Protein AF-A0A929MPI9-F1 (afdb_monomer_lite)

pLDDT: mean 93.16, std 6.83, range [64.31, 98.5]

Radius of gyration: 13.62 Å; chains: 1; bounding box: 31×28×35 Å

Foldseek 3Di:
DVVLVVVLCCCCPVLVVAQEEEEAKEFQPDPVVVVVVSQVVVVVVVHHYEYEFDPDPRIQHPVNVV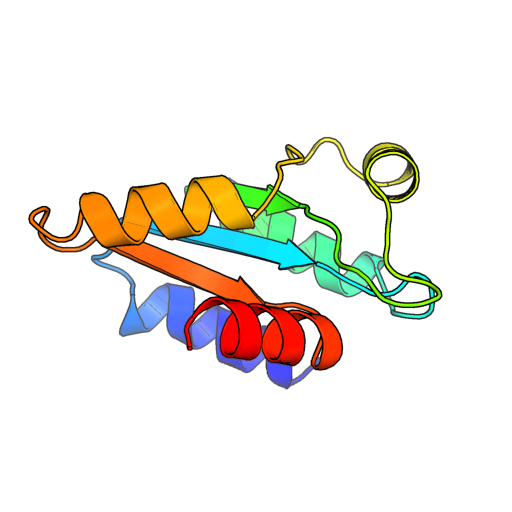VPDPRHYDYVLVVVVVCVVPVVDPGYDYHYDYDPVSVVVVVVSVD

Organism: Abiotrophia defectiva (NCBI:txid46125)

InterPro domains:
  IPR036615 Mur ligase, C-terminal domain superfamily [G3DSA:3.90.190.20] (1-111)
  IPR036615 Mur ligase, C-terminal domain superfamily [SSF53244] (2-110)

Sequence (111 aa):
SQGLQALDNFLTHDLADYQVTVIFAGLKRKDQASHLTYLHKWAEEGMAVYLSTFDYPGAMTQVDWQAQTALPFLDWQPKLTDYQAGQQEAKKALILTGSLYFISQVKEFLK

Secondary structure (DSSP, 8-state):
-HHHHHHHHIIIIITTTSEEEEEEE-BTTS-HHHHHHHHHHHHHTT-EEEE---SSTTBPPHHHHHTT----B--HHHHHHHHHHTTTSTTEEEEEEE-HHHHHHHHHHT-

Structure (mmCIF, N/CA/C/O backbone):
data_AF-A0A929MPI9-F1
#
_entry.id   AF-A0A929MPI9-F1
#
loop_
_atom_site.group_PDB
_atom_site.id
_atom_site.type_symbol
_atom_site.label_atom_id
_atom_site.label_alt_id
_atom_site.label_comp_id
_atom_site.label_asym_id
_atom_site.label_entity_id
_atom_site.label_seq_id
_atom_site.pdbx_PDB_ins_code
_atom_site.Cartn_x
_atom_site.Cartn_y
_atom_site.Cartn_z
_atom_site.occupancy
_atom_site.B_iso_or_equiv
_atom_site.auth_seq_id
_atom_site.auth_comp_id
_atom_site.auth_asym_id
_atom_site.auth_atom_id
_atom_site.pdbx_PDB_model_num
ATOM 1 N N . SER A 1 1 ? -0.754 12.678 -8.788 1.00 69.12 1 SER A N 1
ATOM 2 C CA . SER A 1 1 ? -1.990 12.320 -9.527 1.00 69.12 1 SER A CA 1
ATOM 3 C C . SER A 1 1 ? -3.207 12.634 -8.655 1.00 69.12 1 SER A C 1
ATOM 5 O O . SER A 1 1 ? -3.068 12.592 -7.438 1.00 69.12 1 SER A O 1
ATOM 7 N N . GLN A 1 2 ? -4.386 12.929 -9.226 1.00 80.31 2 GLN A N 1
ATOM 8 C CA . GLN A 1 2 ? -5.598 13.234 -8.434 1.00 80.31 2 GLN A CA 1
ATOM 9 C C . GLN A 1 2 ? -6.002 12.088 -7.484 1.00 80.31 2 GLN A C 1
ATOM 11 O O . GLN A 1 2 ? -6.445 12.340 -6.371 1.00 80.31 2 GLN A O 1
ATOM 16 N N . GLY A 1 3 ? -5.782 10.826 -7.881 1.00 85.25 3 GLY A N 1
ATOM 17 C CA . GLY A 1 3 ? -6.087 9.666 -7.035 1.00 85.25 3 GLY A CA 1
ATOM 18 C C . GLY A 1 3 ? -5.219 9.563 -5.774 1.00 85.25 3 GLY A C 1
ATOM 19 O O . GLY A 1 3 ? -5.737 9.239 -4.712 1.00 85.25 3 GLY A O 1
ATOM 20 N N . LEU A 1 4 ? -3.920 9.878 -5.865 1.00 86.12 4 LEU A N 1
ATOM 21 C CA . LEU A 1 4 ? -3.039 9.888 -4.688 1.00 86.12 4 LEU A CA 1
ATOM 22 C C . LEU A 1 4 ? -3.356 11.050 -3.748 1.00 86.12 4 LEU A C 1
ATOM 24 O O . LEU A 1 4 ? -3.302 10.864 -2.543 1.00 86.12 4 LEU A O 1
ATOM 28 N N . GLN A 1 5 ? -3.739 12.211 -4.285 1.00 89.69 5 GLN A N 1
ATOM 29 C CA . GLN A 1 5 ? -4.183 13.353 -3.476 1.00 89.69 5 GLN A CA 1
ATOM 30 C C . GLN A 1 5 ? -5.476 13.044 -2.714 1.00 89.69 5 GLN A C 1
ATOM 32 O O . GLN A 1 5 ? -5.588 13.364 -1.538 1.00 89.69 5 GLN A O 1
ATOM 37 N N . ALA A 1 6 ? -6.443 12.395 -3.366 1.00 91.94 6 ALA A N 1
ATOM 38 C CA . ALA A 1 6 ? -7.672 11.978 -2.700 1.00 91.94 6 ALA A CA 1
ATOM 39 C C . ALA A 1 6 ? -7.396 10.954 -1.587 1.00 91.94 6 ALA A C 1
ATOM 41 O O . ALA A 1 6 ? -7.962 11.067 -0.502 1.00 91.94 6 ALA A O 1
ATOM 42 N N . LEU A 1 7 ? -6.504 9.988 -1.838 1.00 93.62 7 LEU A N 1
ATOM 43 C CA . LEU A 1 7 ? -6.102 9.018 -0.822 1.00 93.62 7 LEU A CA 1
ATOM 44 C C . LEU A 1 7 ? -5.370 9.693 0.343 1.00 93.62 7 LEU A C 1
ATOM 46 O O . LEU A 1 7 ? -5.698 9.430 1.488 1.00 93.62 7 LEU A O 1
ATOM 50 N N . ASP A 1 8 ? -4.432 10.591 0.058 1.00 94.88 8 ASP A N 1
ATOM 51 C CA . ASP A 1 8 ? -3.705 11.365 1.066 1.00 94.88 8 ASP A CA 1
ATOM 52 C C . ASP A 1 8 ? -4.653 12.132 1.999 1.00 94.88 8 ASP A C 1
ATOM 54 O O . ASP A 1 8 ? -4.533 12.035 3.219 1.00 94.88 8 ASP A O 1
ATOM 58 N N . ASN A 1 9 ? -5.654 12.816 1.437 1.00 94.31 9 ASN A N 1
ATOM 59 C CA . ASN A 1 9 ? -6.676 13.502 2.228 1.00 94.31 9 ASN A CA 1
ATOM 60 C C . ASN A 1 9 ? -7.456 12.526 3.119 1.00 94.31 9 ASN A C 1
ATOM 62 O O . ASN A 1 9 ? -7.619 12.797 4.304 1.00 94.31 9 ASN A O 1
ATOM 66 N N . PHE A 1 10 ? -7.879 11.382 2.577 1.00 95.25 10 PHE A N 1
ATOM 67 C CA . PHE A 1 10 ? -8.610 10.369 3.338 1.00 95.25 10 PHE A CA 1
ATOM 68 C C . PHE A 1 10 ? -7.783 9.799 4.502 1.00 95.25 10 PHE A C 1
ATOM 70 O O . PHE A 1 10 ? -8.274 9.689 5.623 1.00 95.25 10 PHE A O 1
ATOM 77 N N . LEU A 1 11 ? -6.506 9.476 4.265 1.00 95.06 11 LEU A N 1
ATOM 78 C CA . LEU A 1 11 ? -5.623 8.944 5.308 1.00 95.06 11 LEU A CA 1
ATOM 79 C C . LEU A 1 11 ? -5.363 9.968 6.421 1.00 95.06 11 LEU A C 1
ATOM 81 O O . LEU A 1 11 ? -5.336 9.603 7.591 1.00 95.06 11 LEU A O 1
ATOM 85 N N . THR A 1 12 ? -5.179 11.238 6.059 1.00 92.19 12 THR A N 1
ATOM 86 C CA . THR A 1 12 ? -4.774 12.298 7.000 1.00 92.19 12 THR A CA 1
ATOM 87 C C . THR A 1 12 ? -5.938 12.978 7.718 1.00 92.19 12 THR A C 1
ATOM 89 O O . THR A 1 12 ? -5.718 13.577 8.766 1.00 92.19 12 THR A O 1
ATOM 92 N N . HIS A 1 13 ? -7.161 12.897 7.184 1.00 92.56 13 HIS A N 1
ATOM 93 C CA . HIS A 1 13 ? -8.344 13.525 7.778 1.00 92.56 13 HIS A CA 1
ATOM 94 C C . HIS A 1 13 ? -9.333 12.483 8.300 1.00 92.56 13 HIS A C 1
ATOM 96 O O . HIS A 1 13 ? -9.607 12.450 9.497 1.00 92.56 13 HIS A O 1
ATOM 102 N N . ASP A 1 14 ? -9.851 11.616 7.428 1.00 93.44 14 ASP A N 1
ATOM 103 C CA . ASP A 1 14 ? -10.904 10.658 7.790 1.00 93.44 14 ASP A CA 1
ATOM 104 C C . ASP A 1 14 ? -10.391 9.513 8.675 1.00 93.44 14 ASP A C 1
ATOM 106 O O . ASP A 1 14 ? -11.155 8.949 9.458 1.00 93.44 14 ASP A O 1
ATOM 110 N N . LEU A 1 15 ? -9.101 9.176 8.569 1.00 93.19 15 LEU A N 1
ATOM 111 C CA . LEU A 1 15 ? -8.437 8.150 9.381 1.00 93.19 15 LEU A CA 1
ATOM 112 C C . LEU A 1 15 ? -7.425 8.723 10.384 1.00 93.19 15 LEU A C 1
ATOM 114 O O . LEU A 1 15 ? -6.586 7.983 10.897 1.00 93.19 15 LEU A O 1
ATOM 118 N N . ALA A 1 16 ? -7.509 10.019 10.698 1.00 90.38 16 ALA A N 1
ATOM 119 C CA . ALA A 1 16 ? -6.547 10.701 11.567 1.00 90.38 16 ALA A CA 1
ATOM 120 C C . ALA A 1 16 ? -6.428 10.083 12.975 1.00 90.38 16 ALA A C 1
ATOM 122 O O . ALA A 1 16 ? -5.381 10.183 13.611 1.00 90.38 16 ALA A O 1
ATOM 123 N N . ASP A 1 17 ? -7.492 9.448 13.477 1.00 92.06 17 ASP A N 1
ATOM 124 C CA . ASP A 1 17 ? -7.526 8.786 14.784 1.00 92.06 17 ASP A CA 1
ATOM 125 C C . ASP A 1 17 ? -7.324 7.260 14.719 1.00 92.06 17 ASP A C 1
ATOM 127 O O . ASP A 1 17 ? -7.493 6.577 15.735 1.00 92.06 17 ASP A O 1
ATOM 131 N N . TYR A 1 18 ? -6.949 6.723 13.552 1.00 94.25 18 TYR A N 1
ATOM 132 C CA . TYR A 1 18 ? -6.674 5.302 13.337 1.00 94.25 18 TYR A CA 1
ATOM 133 C C . TYR A 1 18 ? -5.173 5.009 13.317 1.00 94.25 18 TYR A C 1
ATOM 135 O O . TYR A 1 18 ? -4.360 5.774 12.804 1.00 94.25 18 TYR A O 1
ATOM 143 N N . GLN A 1 19 ? -4.801 3.815 13.778 1.00 93.62 19 GLN A N 1
ATOM 144 C CA . GLN A 1 19 ? -3.502 3.238 13.453 1.00 93.62 19 GLN A CA 1
ATOM 145 C C . GLN A 1 19 ? -3.544 2.701 12.017 1.00 93.62 19 GLN A C 1
ATOM 147 O O . GLN A 1 19 ? -4.085 1.621 11.755 1.00 93.62 19 GLN A O 1
ATOM 152 N N . VAL A 1 20 ? -2.981 3.468 11.085 1.00 96.19 20 VAL A N 1
ATOM 153 C CA . VAL A 1 20 ? -2.997 3.150 9.654 1.00 96.19 20 VAL A CA 1
ATOM 154 C C . VAL A 1 20 ? -1.788 2.297 9.262 1.00 96.19 20 VAL A C 1
ATOM 156 O O . VAL A 1 20 ? -0.634 2.637 9.529 1.00 96.19 20 VAL A O 1
ATOM 159 N N . THR A 1 21 ? -2.058 1.186 8.577 1.00 97.25 21 THR A N 1
ATOM 160 C CA . THR A 1 21 ? -1.067 0.409 7.822 1.00 97.25 21 THR A CA 1
ATOM 161 C C . THR A 1 21 ? -1.395 0.486 6.335 1.00 97.25 21 THR A C 1
ATOM 163 O O . THR A 1 21 ? -2.511 0.162 5.936 1.00 97.25 21 THR A O 1
ATOM 166 N N . VAL A 1 22 ? -0.427 0.868 5.505 1.00 98.12 22 VAL A N 1
ATOM 167 C CA . VAL A 1 22 ? -0.552 0.942 4.046 1.00 98.12 22 VAL A CA 1
ATOM 168 C C . VAL A 1 22 ? 0.282 -0.162 3.404 1.00 98.12 22 VAL A C 1
ATOM 170 O O . VAL A 1 22 ? 1.472 -0.287 3.680 1.00 98.12 22 VAL A O 1
ATOM 173 N N . ILE A 1 23 ? -0.326 -0.938 2.510 1.00 98.44 23 ILE A N 1
ATOM 174 C CA . ILE A 1 23 ? 0.3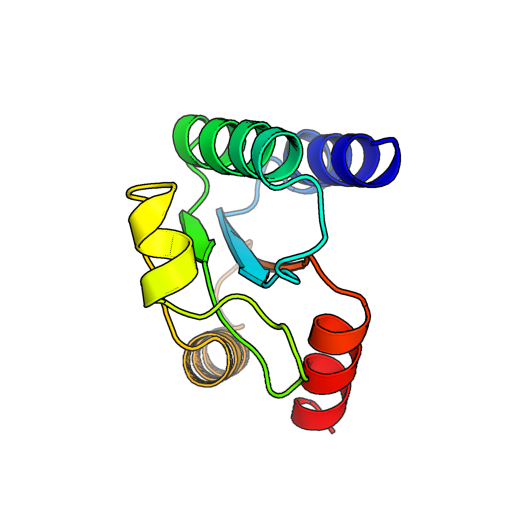53 -1.887 1.626 1.00 98.44 23 ILE A CA 1
ATOM 175 C C . ILE A 1 23 ? 0.183 -1.405 0.187 1.00 98.44 23 ILE A C 1
ATOM 177 O O . ILE A 1 23 ? -0.934 -1.323 -0.335 1.00 98.44 23 ILE A O 1
ATOM 181 N N . PHE A 1 24 ? 1.302 -1.110 -0.467 1.00 97.88 24 PHE A N 1
ATOM 182 C CA . PHE A 1 24 ? 1.340 -0.649 -1.847 1.00 97.88 24 PHE A CA 1
ATOM 183 C C . PHE A 1 24 ? 1.920 -1.718 -2.774 1.00 97.88 24 PHE A C 1
ATOM 185 O O . PHE A 1 24 ? 3.044 -2.180 -2.576 1.00 97.88 24 PHE A O 1
ATOM 192 N N . ALA A 1 25 ? 1.196 -2.053 -3.844 1.00 97.50 25 ALA A N 1
ATOM 193 C CA . ALA A 1 25 ? 1.729 -2.866 -4.934 1.00 97.50 25 ALA A CA 1
ATOM 194 C C . ALA A 1 25 ? 1.449 -2.216 -6.298 1.00 97.50 25 ALA A C 1
ATOM 196 O O . ALA A 1 25 ? 0.322 -1.831 -6.630 1.00 97.50 25 ALA A O 1
ATOM 197 N N . GLY A 1 26 ? 2.505 -2.075 -7.100 1.00 95.44 26 GLY A N 1
ATOM 198 C CA . GLY A 1 26 ? 2.516 -1.282 -8.330 1.00 95.44 26 GLY A CA 1
ATOM 199 C C . GLY A 1 26 ? 3.013 -2.057 -9.549 1.00 95.44 26 GLY A C 1
ATOM 200 O O . GLY A 1 26 ? 3.565 -3.146 -9.437 1.00 95.44 26 GLY A O 1
ATOM 201 N N . LEU A 1 27 ? 2.814 -1.480 -10.735 1.00 95.69 27 LEU A N 1
ATOM 202 C CA . LEU A 1 27 ? 3.335 -1.999 -12.007 1.00 95.69 27 LEU A CA 1
ATOM 203 C C . LEU A 1 27 ? 4.598 -1.236 -12.401 1.00 95.69 27 LEU A C 1
ATOM 205 O O . LEU A 1 27 ? 4.591 -0.013 -12.287 1.00 95.69 27 LEU A O 1
ATOM 209 N N . LYS A 1 28 ? 5.600 -1.905 -12.986 1.00 93.50 28 LYS A N 1
ATOM 210 C CA . LYS A 1 28 ? 6.885 -1.304 -13.410 1.00 93.50 28 LYS A CA 1
ATOM 211 C C . LYS A 1 28 ? 6.728 -0.064 -14.299 1.00 93.50 28 LYS A C 1
ATOM 213 O O . LYS A 1 28 ? 7.473 0.894 -14.160 1.00 93.50 28 LYS A O 1
ATOM 218 N N . ARG A 1 29 ? 5.726 -0.062 -15.187 1.00 86.19 29 ARG A N 1
ATOM 219 C CA . ARG A 1 29 ? 5.473 0.997 -16.189 1.00 86.19 29 ARG A CA 1
ATOM 220 C C . ARG A 1 29 ? 4.837 2.285 -15.638 1.00 86.19 29 ARG A C 1
ATOM 222 O O . ARG A 1 29 ? 4.535 3.179 -16.421 1.00 86.19 29 ARG A O 1
ATOM 229 N N . LYS A 1 30 ? 4.558 2.372 -14.334 1.00 80.12 30 LYS A N 1
ATOM 230 C CA . LYS A 1 30 ? 3.993 3.582 -13.717 1.00 80.12 30 LYS A CA 1
ATOM 231 C C . LYS A 1 30 ? 5.087 4.560 -13.276 1.00 80.12 30 LYS A C 1
ATOM 233 O O . LYS A 1 30 ? 6.230 4.167 -13.075 1.00 80.12 30 LYS A O 1
ATOM 238 N N . ASP A 1 31 ? 4.695 5.818 -13.076 1.00 83.19 31 ASP A N 1
ATOM 239 C CA . ASP A 1 31 ? 5.512 6.848 -12.427 1.00 83.19 31 ASP A CA 1
ATOM 240 C C . ASP A 1 31 ? 5.774 6.466 -10.960 1.00 83.19 31 ASP A C 1
ATOM 242 O O . ASP A 1 31 ? 4.967 6.753 -10.074 1.00 83.19 31 ASP A O 1
ATOM 246 N N . GLN A 1 32 ? 6.863 5.736 -10.707 1.00 86.12 32 GLN A N 1
ATOM 247 C CA . GLN A 1 32 ? 7.223 5.310 -9.352 1.00 86.12 32 GLN A CA 1
ATOM 248 C C . GLN A 1 32 ? 7.658 6.484 -8.486 1.00 86.12 32 GLN A C 1
ATOM 250 O O . GLN A 1 32 ? 7.362 6.479 -7.298 1.00 86.12 32 GLN A O 1
ATOM 255 N N . ALA A 1 33 ? 8.297 7.500 -9.072 1.00 85.62 33 ALA A N 1
ATOM 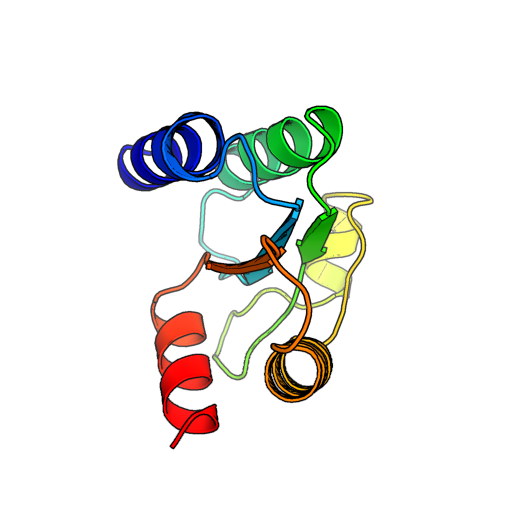256 C CA . ALA A 1 33 ? 8.792 8.650 -8.329 1.00 85.62 33 ALA A CA 1
ATOM 257 C C . ALA A 1 33 ? 7.643 9.364 -7.608 1.00 85.62 33 ALA A C 1
ATOM 259 O O . ALA A 1 33 ? 7.715 9.562 -6.396 1.00 85.62 33 ALA A O 1
ATOM 260 N N . SER A 1 34 ? 6.535 9.639 -8.311 1.00 87.38 34 SER A N 1
ATOM 261 C CA . SER A 1 34 ? 5.361 10.244 -7.675 1.00 87.38 34 SER A CA 1
ATOM 262 C C . SER A 1 34 ? 4.748 9.348 -6.593 1.00 87.38 34 SER A C 1
ATOM 264 O O . SER A 1 34 ? 4.314 9.880 -5.574 1.00 87.38 34 SER A O 1
ATOM 266 N N . HIS A 1 35 ? 4.693 8.023 -6.776 1.00 91.75 35 HIS A N 1
ATOM 267 C CA . HIS A 1 35 ? 4.175 7.120 -5.738 1.00 91.75 35 HIS A CA 1
ATOM 268 C C . HIS A 1 35 ? 5.076 7.111 -4.500 1.00 91.75 35 HIS A C 1
ATOM 270 O O . HIS A 1 35 ? 4.577 7.234 -3.385 1.00 91.75 35 HIS A O 1
ATOM 276 N N . LEU A 1 36 ? 6.392 7.012 -4.695 1.00 94.38 36 LEU A N 1
ATOM 277 C CA . LEU A 1 36 ? 7.370 6.975 -3.613 1.00 94.38 36 LEU A CA 1
ATOM 278 C C . LEU A 1 36 ? 7.348 8.259 -2.785 1.00 94.38 36 LEU A C 1
ATOM 280 O O . LEU A 1 36 ? 7.426 8.165 -1.566 1.00 94.38 36 LEU A O 1
ATOM 284 N N . THR A 1 37 ? 7.148 9.433 -3.396 1.00 94.94 37 THR A N 1
ATOM 285 C CA . THR A 1 37 ? 6.969 10.686 -2.643 1.00 94.94 37 THR A CA 1
ATOM 286 C C . THR A 1 37 ? 5.844 10.579 -1.609 1.00 94.94 37 THR A C 1
ATOM 288 O O . THR A 1 37 ? 6.050 10.937 -0.454 1.00 94.94 37 THR A O 1
ATOM 291 N N . TYR A 1 38 ? 4.676 10.047 -1.986 1.00 95.25 38 TYR A N 1
ATOM 292 C CA . TYR A 1 38 ? 3.561 9.871 -1.047 1.00 95.25 38 TYR A CA 1
ATOM 293 C C . TYR A 1 38 ? 3.830 8.774 -0.016 1.00 95.25 38 TYR A C 1
ATOM 295 O O . TYR A 1 38 ? 3.547 8.961 1.160 1.00 95.25 38 TYR A O 1
ATOM 303 N N . LEU A 1 39 ? 4.403 7.644 -0.434 1.00 96.56 39 LEU A N 1
ATOM 304 C CA . LEU A 1 39 ? 4.699 6.536 0.476 1.00 96.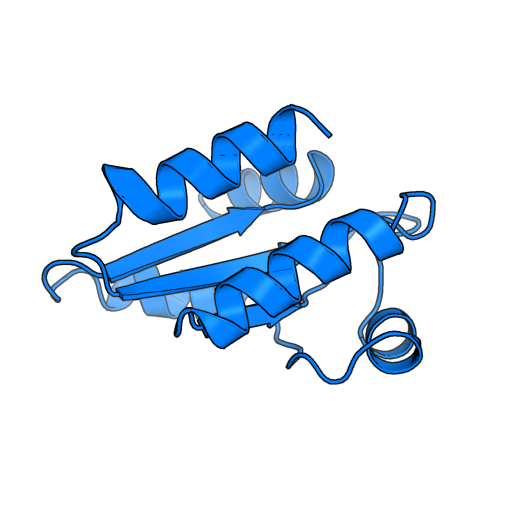56 39 LEU A CA 1
ATOM 305 C C . LEU A 1 39 ? 5.711 6.939 1.557 1.00 96.56 39 LEU A C 1
ATOM 307 O O . LEU A 1 39 ? 5.538 6.575 2.718 1.00 96.56 39 LEU A O 1
ATOM 311 N N . HIS A 1 40 ? 6.732 7.716 1.191 1.00 97.56 40 HIS A N 1
ATOM 312 C CA . HIS A 1 40 ? 7.687 8.273 2.146 1.00 97.56 40 HIS A CA 1
ATOM 313 C C . HIS A 1 40 ? 7.038 9.305 3.063 1.00 97.56 40 HIS A C 1
ATOM 315 O O . HIS A 1 40 ? 7.205 9.195 4.273 1.00 97.56 40 HIS A O 1
ATOM 321 N N . LYS A 1 41 ? 6.229 10.220 2.515 1.00 96.50 41 LYS A N 1
ATOM 322 C CA . LYS A 1 41 ? 5.449 11.175 3.313 1.00 96.50 41 LYS A CA 1
ATOM 323 C C . LYS A 1 41 ? 4.618 10.459 4.387 1.00 96.50 41 LYS A C 1
ATOM 325 O O . LYS A 1 41 ? 4.721 10.789 5.560 1.00 96.50 41 LYS A O 1
ATOM 330 N N . TRP A 1 42 ? 3.835 9.447 4.013 1.00 96.69 42 TRP A N 1
ATOM 331 C CA . TRP A 1 42 ? 2.993 8.712 4.965 1.00 96.69 42 TRP A CA 1
ATOM 332 C C . TRP A 1 42 ? 3.809 7.968 6.026 1.00 96.69 42 TRP A C 1
ATOM 334 O O . TRP A 1 42 ? 3.398 7.899 7.183 1.00 96.69 42 TRP A O 1
ATOM 344 N N . ALA A 1 43 ? 4.977 7.435 5.657 1.00 97.25 43 ALA A N 1
ATOM 345 C CA . ALA A 1 43 ? 5.886 6.812 6.615 1.00 97.25 43 ALA A CA 1
ATOM 346 C C . ALA A 1 43 ? 6.458 7.836 7.615 1.00 97.25 43 ALA A C 1
ATOM 348 O O . ALA A 1 43 ? 6.526 7.553 8.810 1.00 97.25 43 ALA A O 1
ATOM 349 N N . GLU A 1 44 ? 6.830 9.031 7.149 1.00 96.75 44 GLU A N 1
ATOM 350 C CA . GLU A 1 44 ? 7.298 10.145 7.989 1.00 96.75 44 GLU A CA 1
ATOM 351 C C . GLU A 1 44 ? 6.196 10.675 8.922 1.00 96.75 44 GLU A C 1
ATOM 353 O O . GLU A 1 44 ? 6.478 11.068 10.053 1.00 96.75 44 GLU A O 1
ATOM 358 N N . GLU A 1 45 ? 4.936 10.612 8.490 1.00 95.00 45 GLU A N 1
ATOM 359 C CA . GLU A 1 45 ? 3.747 10.940 9.290 1.00 95.00 45 GLU A CA 1
ATOM 360 C C . GLU A 1 45 ? 3.367 9.839 10.303 1.00 95.00 45 GLU A C 1
ATOM 362 O O . GLU A 1 45 ? 2.383 9.970 11.030 1.00 95.00 45 GLU A O 1
ATOM 367 N N . GLY A 1 46 ? 4.155 8.762 10.395 1.00 94.62 46 GLY A N 1
ATOM 368 C CA . GLY A 1 46 ? 4.010 7.713 11.407 1.00 94.62 46 GLY A CA 1
ATOM 369 C C . GLY A 1 46 ? 3.128 6.531 10.995 1.00 94.62 46 GLY A C 1
ATOM 370 O O . GLY A 1 46 ? 2.869 5.651 11.820 1.00 94.62 46 GLY A O 1
ATOM 371 N N . MET A 1 47 ? 2.681 6.468 9.737 1.00 97.00 47 MET A N 1
ATOM 372 C CA . MET A 1 47 ? 1.947 5.312 9.216 1.00 97.00 47 MET A CA 1
ATOM 373 C C . MET A 1 47 ? 2.904 4.145 8.945 1.00 97.00 47 MET A C 1
ATOM 375 O O . MET A 1 47 ? 4.039 4.326 8.502 1.00 97.00 47 MET A O 1
ATOM 379 N N . ALA A 1 48 ? 2.438 2.912 9.144 1.00 97.56 48 ALA A N 1
ATOM 380 C CA . ALA A 1 48 ? 3.218 1.737 8.762 1.00 97.56 48 ALA A CA 1
ATOM 381 C C . ALA A 1 48 ? 3.068 1.492 7.253 1.00 97.56 48 ALA A C 1
ATOM 383 O O . ALA A 1 48 ? 2.017 1.035 6.807 1.00 97.56 48 ALA A O 1
ATOM 384 N N . VAL A 1 49 ? 4.096 1.798 6.460 1.00 98.38 49 VAL A N 1
ATOM 385 C CA . VAL A 1 49 ? 4.048 1.695 4.992 1.00 98.38 49 VAL A CA 1
ATOM 386 C C . VAL A 1 49 ? 4.898 0.531 4.504 1.00 98.38 49 VAL A C 1
ATOM 388 O O . VAL A 1 49 ? 6.089 0.458 4.798 1.00 98.38 49 VAL A O 1
ATOM 391 N N . TYR A 1 50 ? 4.289 -0.349 3.714 1.00 98.50 50 TYR A N 1
ATOM 392 C CA . TYR A 1 50 ? 4.933 -1.521 3.141 1.00 98.50 50 TYR A CA 1
ATOM 393 C C . TYR A 1 50 ? 4.739 -1.600 1.631 1.00 98.50 50 TYR A C 1
ATOM 395 O O . TYR A 1 50 ? 3.684 -1.263 1.089 1.00 98.50 50 TYR A O 1
ATOM 403 N N . LEU A 1 51 ? 5.757 -2.118 0.959 1.00 98.44 51 LEU A N 1
ATOM 404 C CA . LEU A 1 51 ? 5.713 -2.502 -0.442 1.00 98.44 51 LEU A CA 1
ATOM 405 C C . LEU A 1 51 ? 5.359 -3.982 -0.563 1.00 98.44 51 LEU A C 1
ATOM 407 O O . LEU A 1 51 ? 5.688 -4.792 0.303 1.00 98.44 51 LEU A O 1
ATOM 411 N N . SER A 1 52 ? 4.703 -4.338 -1.660 1.00 98.44 52 SER A N 1
ATOM 412 C CA . SER A 1 52 ? 4.372 -5.723 -1.967 1.00 98.44 52 SER A CA 1
ATOM 413 C C . SER A 1 52 ? 4.373 -5.984 -3.474 1.00 98.44 52 SER A C 1
ATOM 415 O O . SER A 1 52 ? 4.665 -5.103 -4.295 1.00 98.44 52 SER A O 1
ATOM 417 N N . THR A 1 53 ? 4.062 -7.225 -3.833 1.00 98.06 53 THR A N 1
ATOM 418 C CA . THR A 1 53 ? 3.907 -7.702 -5.205 1.00 98.06 53 THR A CA 1
ATOM 419 C C . THR A 1 53 ? 2.580 -8.443 -5.369 1.00 98.06 53 THR A C 1
ATOM 421 O O . THR A 1 53 ? 1.854 -8.667 -4.403 1.00 98.06 53 THR A O 1
ATOM 424 N N . PHE A 1 54 ? 2.230 -8.777 -6.605 1.00 97.56 54 PHE A N 1
ATOM 425 C CA . PHE A 1 54 ? 0.984 -9.459 -6.944 1.00 97.56 54 PHE A CA 1
ATOM 426 C C . PHE A 1 54 ? 1.147 -10.244 -8.246 1.00 97.56 54 PHE A C 1
ATOM 428 O O . PHE A 1 54 ? 2.069 -9.978 -9.024 1.00 97.56 54 PHE A O 1
ATOM 435 N N . ASP A 1 55 ? 0.257 -11.208 -8.483 1.00 95.75 55 ASP A N 1
ATOM 436 C CA . ASP A 1 55 ? 0.360 -12.102 -9.643 1.00 95.75 55 ASP A CA 1
ATOM 437 C C . ASP A 1 55 ? -0.176 -11.424 -10.910 1.00 95.75 55 ASP A C 1
ATOM 439 O O . ASP A 1 55 ? -1.349 -11.530 -11.270 1.00 95.75 55 ASP A O 1
ATOM 443 N N . TYR A 1 56 ? 0.683 -10.631 -11.550 1.00 96.44 56 TYR A N 1
ATOM 444 C CA . TYR A 1 56 ? 0.369 -9.983 -12.816 1.00 96.44 56 TYR A CA 1
ATOM 445 C C . TYR A 1 56 ? 1.635 -9.646 -13.619 1.00 96.44 56 TYR A C 1
ATOM 447 O O . TYR A 1 56 ? 2.602 -9.114 -13.058 1.00 96.44 56 TYR A O 1
ATOM 455 N N . PRO A 1 57 ? 1.635 -9.840 -14.953 1.00 95.19 57 PRO A N 1
ATOM 456 C CA . PRO A 1 57 ? 2.764 -9.477 -15.803 1.00 95.19 57 PRO A CA 1
ATOM 457 C C . PRO A 1 57 ? 3.184 -8.006 -15.669 1.00 95.19 57 PRO A C 1
ATOM 459 O O . PRO A 1 57 ? 2.458 -7.072 -16.020 1.00 95.19 57 PRO A O 1
ATOM 462 N N . GLY A 1 58 ? 4.413 -7.795 -15.198 1.00 94.56 58 GLY A N 1
ATOM 463 C CA . GLY A 1 58 ? 4.972 -6.460 -14.991 1.00 94.56 58 GLY A CA 1
ATOM 464 C C . GLY A 1 58 ? 4.596 -5.812 -13.656 1.00 94.56 58 GLY A C 1
ATOM 465 O O . GLY A 1 58 ? 4.780 -4.599 -13.520 1.00 94.56 58 GLY A O 1
ATOM 466 N N . ALA A 1 59 ? 4.097 -6.580 -12.684 1.00 97.38 59 ALA A N 1
ATOM 467 C CA . ALA A 1 59 ? 4.121 -6.186 -11.279 1.00 97.38 59 ALA A CA 1
ATOM 468 C C . ALA A 1 59 ? 5.564 -5.920 -10.814 1.00 97.38 59 ALA A C 1
ATOM 470 O O . ALA A 1 59 ? 6.524 -6.524 -11.301 1.00 97.38 59 ALA A O 1
ATOM 471 N N . MET A 1 60 ? 5.713 -4.968 -9.899 1.00 97.62 60 MET A N 1
ATOM 472 C CA . MET A 1 60 ? 6.971 -4.707 -9.209 1.00 97.62 60 MET A CA 1
ATOM 473 C C . MET A 1 60 ? 7.280 -5.871 -8.266 1.00 97.62 60 MET A C 1
ATOM 475 O O . MET A 1 60 ? 6.438 -6.248 -7.450 1.00 97.62 60 MET A O 1
ATOM 479 N N . THR A 1 61 ? 8.473 -6.444 -8.381 1.00 97.62 61 THR A N 1
ATOM 480 C CA . THR A 1 61 ? 8.989 -7.450 -7.444 1.00 97.62 61 THR A CA 1
ATOM 481 C C . THR A 1 61 ? 9.694 -6.778 -6.267 1.00 97.62 61 THR A C 1
ATOM 483 O O . THR A 1 61 ? 9.972 -5.578 -6.301 1.00 97.62 61 THR A O 1
ATOM 486 N N . GLN A 1 62 ? 10.048 -7.554 -5.242 1.00 97.62 62 GLN A N 1
ATOM 487 C CA . GLN A 1 62 ? 10.880 -7.064 -4.142 1.00 97.62 62 GLN A CA 1
ATOM 488 C C . GLN A 1 62 ? 12.194 -6.443 -4.637 1.00 97.62 62 GLN A C 1
ATOM 490 O O . GLN A 1 62 ? 12.560 -5.359 -4.195 1.00 97.62 62 GLN A O 1
ATOM 495 N N . VAL A 1 63 ? 12.869 -7.091 -5.591 1.00 97.19 63 VAL A N 1
ATOM 496 C CA . VAL A 1 63 ? 14.137 -6.599 -6.151 1.00 97.19 63 VAL A CA 1
ATOM 497 C C . VAL A 1 63 ? 13.936 -5.271 -6.885 1.00 97.19 63 VAL A C 1
ATOM 499 O O . VAL A 1 63 ? 14.734 -4.351 -6.719 1.00 97.19 63 VAL A O 1
ATOM 502 N N . ASP A 1 64 ? 12.848 -5.135 -7.651 1.00 96.75 64 ASP A N 1
ATOM 503 C CA . ASP A 1 64 ? 12.544 -3.881 -8.354 1.00 96.75 64 ASP A CA 1
ATOM 504 C C . ASP A 1 64 ? 12.281 -2.722 -7.376 1.00 96.75 64 ASP A C 1
ATOM 506 O O . ASP A 1 64 ? 12.644 -1.578 -7.657 1.00 96.75 64 ASP A O 1
ATOM 510 N N . TRP A 1 65 ? 11.639 -3.010 -6.238 1.00 96.62 65 TRP A N 1
ATOM 511 C CA . TRP A 1 65 ? 11.375 -2.033 -5.183 1.00 96.62 65 TRP A CA 1
ATOM 512 C C . TRP A 1 65 ? 12.638 -1.624 -4.431 1.00 96.62 65 TRP A C 1
ATOM 514 O O . TRP A 1 65 ? 12.892 -0.433 -4.260 1.00 96.62 65 TRP A O 1
ATOM 524 N N . GLN A 1 66 ? 13.452 -2.601 -4.033 1.00 96.38 66 GLN A N 1
ATOM 525 C CA . GLN A 1 66 ? 14.706 -2.374 -3.309 1.00 96.38 66 GLN A CA 1
ATOM 526 C C . GLN A 1 66 ? 15.717 -1.562 -4.126 1.00 96.38 66 GLN A C 1
ATOM 528 O O . GLN A 1 66 ? 16.528 -0.839 -3.557 1.00 96.38 66 GLN A O 1
ATOM 533 N N . ALA A 1 67 ? 15.643 -1.626 -5.458 1.00 96.25 67 ALA A N 1
ATOM 534 C CA . ALA A 1 67 ? 16.446 -0.781 -6.336 1.00 96.25 67 ALA A CA 1
ATOM 535 C C . ALA A 1 67 ? 16.066 0.715 -6.280 1.00 96.25 67 ALA A C 1
ATOM 537 O O . ALA A 1 67 ? 16.812 1.545 -6.794 1.00 96.25 67 ALA A O 1
ATOM 538 N N . GLN A 1 68 ? 14.913 1.071 -5.700 1.00 94.88 68 GLN A N 1
ATOM 539 C CA . GLN A 1 68 ? 14.371 2.436 -5.711 1.00 94.88 68 GLN A CA 1
ATOM 540 C C . GLN A 1 68 ? 14.163 3.035 -4.318 1.00 94.88 68 GLN A C 1
ATOM 542 O O . GLN A 1 68 ? 14.131 4.256 -4.186 1.00 94.88 68 GLN A O 1
ATOM 547 N N . THR A 1 69 ? 13.989 2.214 -3.281 1.00 96.50 69 THR A N 1
ATOM 548 C CA . THR A 1 69 ? 13.693 2.695 -1.928 1.00 96.50 69 THR A CA 1
ATOM 549 C C . THR A 1 69 ? 14.051 1.664 -0.858 1.00 96.50 69 THR A C 1
ATOM 551 O O . THR A 1 69 ? 14.124 0.465 -1.121 1.00 96.50 69 THR A O 1
ATOM 554 N N . ALA A 1 70 ? 14.242 2.145 0.370 1.00 96.81 70 ALA A N 1
ATOM 555 C CA . ALA A 1 70 ? 14.468 1.332 1.562 1.00 96.81 70 ALA A CA 1
ATOM 556 C C . ALA A 1 70 ? 13.174 0.996 2.331 1.00 96.81 70 ALA A C 1
ATOM 558 O O . ALA A 1 70 ? 13.247 0.409 3.411 1.00 96.81 70 ALA A O 1
ATOM 559 N N . LEU A 1 71 ? 11.995 1.377 1.815 1.00 97.88 71 LEU A N 1
ATOM 560 C CA . LEU A 1 71 ? 10.721 0.994 2.428 1.00 97.88 71 LEU A CA 1
ATOM 561 C C . LEU A 1 71 ? 10.611 -0.538 2.539 1.00 97.88 71 LEU A C 1
ATOM 563 O O . LEU A 1 71 ? 11.018 -1.258 1.620 1.00 97.88 71 LEU A O 1
ATOM 567 N N . PRO A 1 72 ? 10.065 -1.054 3.652 1.00 98.12 72 PRO A N 1
ATOM 568 C CA . PRO A 1 72 ? 10.016 -2.486 3.898 1.00 98.12 72 PRO A CA 1
ATOM 569 C C . PRO A 1 72 ? 9.101 -3.191 2.893 1.00 98.12 72 PRO A C 1
ATOM 571 O O . PRO A 1 72 ? 8.061 -2.667 2.496 1.00 98.12 72 PRO A O 1
ATOM 574 N N . PHE A 1 73 ? 9.475 -4.412 2.518 1.00 98.44 73 PHE A N 1
ATOM 575 C CA . PHE A 1 73 ? 8.692 -5.278 1.640 1.00 98.44 73 PHE A CA 1
ATOM 576 C C . PHE A 1 73 ? 8.078 -6.433 2.442 1.00 98.44 73 PHE A C 1
ATOM 578 O O . PHE A 1 73 ? 8.750 -6.992 3.310 1.00 98.44 73 PHE A O 1
ATOM 585 N N . LEU A 1 74 ? 6.831 -6.805 2.145 1.00 97.88 74 LEU A N 1
ATOM 586 C CA . LEU A 1 74 ? 6.178 -7.999 2.694 1.00 97.88 74 LEU A CA 1
ATOM 587 C C . LEU A 1 74 ? 5.197 -8.636 1.706 1.00 97.88 74 LEU A C 1
ATOM 589 O O . LEU A 1 74 ? 4.746 -8.004 0.746 1.00 97.88 74 LEU A O 1
ATOM 593 N N . ASP A 1 75 ? 4.811 -9.874 2.003 1.00 97.50 75 ASP A N 1
ATOM 594 C CA . ASP A 1 75 ? 3.678 -10.535 1.362 1.00 97.50 75 ASP A CA 1
ATOM 595 C C . ASP A 1 75 ? 2.368 -10.025 1.966 1.00 97.50 75 ASP A C 1
ATOM 597 O O . ASP A 1 75 ? 2.180 -10.012 3.186 1.00 97.50 75 ASP A O 1
ATOM 601 N N . TRP A 1 76 ? 1.444 -9.584 1.114 1.00 97.81 76 TRP A N 1
ATOM 602 C CA . TRP A 1 76 ? 0.212 -8.944 1.567 1.00 97.81 76 TRP A CA 1
ATOM 603 C C . TRP A 1 76 ? -0.824 -9.940 2.105 1.00 97.81 76 TRP A C 1
ATOM 605 O O . TRP A 1 76 ? -1.595 -9.568 2.989 1.00 97.81 76 TRP A O 1
ATOM 615 N N . GLN A 1 77 ? -0.850 -11.191 1.619 1.00 97.25 77 GLN A N 1
ATOM 616 C CA . GLN A 1 77 ? -1.856 -12.184 2.026 1.00 97.25 77 GLN A CA 1
ATOM 617 C C . GLN A 1 77 ? -1.771 -12.534 3.521 1.00 97.25 77 GLN A C 1
A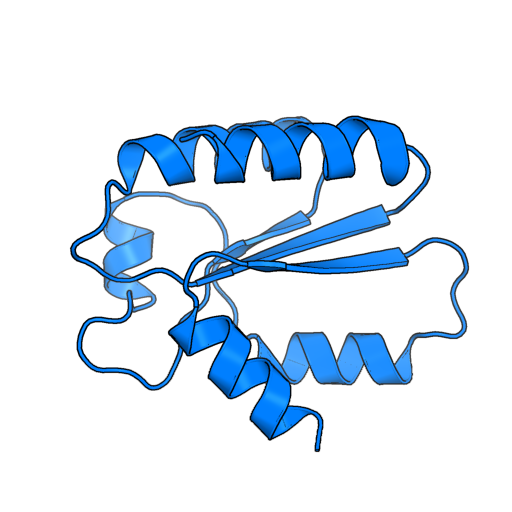TOM 619 O O . GLN A 1 77 ? -2.808 -12.469 4.191 1.00 97.25 77 GLN A O 1
ATOM 624 N N . PRO A 1 78 ? -0.583 -12.846 4.088 1.00 96.19 78 PRO A N 1
ATOM 625 C CA . PRO A 1 78 ? -0.463 -13.084 5.526 1.00 96.19 78 PRO A CA 1
ATOM 626 C C . PRO A 1 78 ? -0.897 -11.865 6.341 1.00 96.19 78 PRO A C 1
ATOM 628 O O . PRO A 1 78 ? -1.705 -11.990 7.254 1.00 96.19 78 PRO A O 1
ATOM 631 N N . LYS A 1 79 ? -0.463 -10.660 5.946 1.00 95.12 79 LYS A N 1
ATOM 632 C CA . LYS A 1 79 ? -0.808 -9.420 6.655 1.00 95.12 79 LYS A CA 1
ATOM 633 C C . LYS A 1 79 ? -2.313 -9.131 6.651 1.00 95.12 79 LYS A C 1
ATOM 635 O O . LYS A 1 79 ? -2.842 -8.639 7.647 1.00 95.12 79 LYS A O 1
ATOM 640 N N . LEU A 1 80 ? -2.998 -9.433 5.547 1.00 95.44 80 LEU A N 1
ATOM 641 C CA . LEU A 1 80 ? -4.452 -9.319 5.441 1.00 95.44 80 LEU A CA 1
ATOM 642 C C . LEU A 1 80 ? -5.165 -10.349 6.325 1.00 95.44 80 LEU A C 1
ATOM 644 O O . LEU A 1 80 ? -6.104 -9.991 7.032 1.00 95.44 80 LEU A O 1
ATOM 648 N N . THR A 1 81 ? -4.685 -11.593 6.332 1.00 94.75 81 THR A N 1
ATOM 649 C CA . THR A 1 81 ? -5.224 -12.670 7.180 1.00 94.75 81 THR A CA 1
ATOM 650 C C . THR A 1 81 ? -5.102 -12.312 8.663 1.00 94.75 81 THR A C 1
ATOM 652 O O . THR A 1 81 ? -6.082 -12.390 9.404 1.00 94.75 81 THR A O 1
ATOM 655 N N . ASP A 1 82 ? -3.930 -11.827 9.081 1.00 92.75 82 ASP A N 1
ATOM 656 C CA . ASP A 1 82 ? -3.674 -11.376 10.452 1.00 92.75 82 ASP A CA 1
ATOM 657 C C . ASP A 1 82 ? -4.604 -10.222 10.846 1.00 92.75 82 ASP A C 1
ATOM 659 O O . ASP A 1 82 ? -5.162 -10.205 11.945 1.00 92.75 82 ASP A O 1
ATOM 663 N N . TYR A 1 83 ? -4.816 -9.264 9.937 1.00 91.81 83 TYR A N 1
ATOM 664 C CA . TYR A 1 83 ? -5.735 -8.152 10.169 1.00 91.81 83 TYR A CA 1
ATOM 665 C C . TYR A 1 83 ? -7.187 -8.629 10.332 1.00 91.81 83 TYR A C 1
ATOM 667 O O . TYR A 1 83 ? -7.885 -8.151 11.225 1.00 91.81 83 TYR A O 1
ATOM 675 N N . GLN A 1 84 ? -7.643 -9.597 9.526 1.00 90.12 84 GLN A N 1
ATOM 676 C CA . GLN A 1 84 ? -8.987 -10.175 9.655 1.00 90.12 84 GLN A CA 1
ATOM 677 C C . GLN A 1 84 ? -9.174 -10.913 10.987 1.00 90.12 84 GLN A C 1
ATOM 679 O O . GLN A 1 84 ? -10.231 -10.787 11.605 1.00 90.12 84 GLN A O 1
ATOM 684 N N . ALA A 1 85 ? -8.152 -11.636 11.451 1.00 88.81 85 ALA A N 1
ATOM 685 C CA . ALA A 1 85 ? -8.181 -12.330 12.737 1.00 88.81 85 ALA A CA 1
ATOM 686 C C . ALA A 1 85 ? -8.143 -11.363 13.939 1.00 88.81 85 ALA A C 1
ATOM 688 O O . ALA A 1 85 ? -8.736 -11.642 14.980 1.00 88.81 85 ALA A O 1
ATOM 689 N N . GLY A 1 86 ? -7.469 -10.218 13.792 1.00 81.69 86 GLY A N 1
ATOM 690 C CA . GLY A 1 86 ? -7.248 -9.221 14.844 1.00 81.69 86 GLY A CA 1
ATOM 691 C C . GLY A 1 86 ? -8.314 -8.126 14.982 1.00 81.69 86 GLY A C 1
ATOM 692 O O . GLY A 1 86 ? -8.102 -7.185 15.744 1.00 81.69 86 GLY A O 1
ATOM 693 N N . GLN A 1 87 ? -9.459 -8.211 14.291 1.00 66.75 87 GLN A N 1
ATOM 694 C CA . GLN A 1 87 ? -10.484 -7.144 14.257 1.00 66.75 87 GLN A CA 1
ATOM 695 C C . GLN A 1 87 ? -11.144 -6.786 15.610 1.00 66.75 87 GLN A C 1
ATOM 697 O O . GLN A 1 87 ? -11.994 -5.903 15.666 1.00 66.75 87 GLN A O 1
ATOM 702 N N . GLN A 1 88 ? -10.763 -7.431 16.714 1.00 64.31 88 GLN A N 1
ATOM 703 C CA . GLN A 1 88 ? -11.229 -7.075 18.060 1.00 64.31 88 GLN A CA 1
ATOM 704 C C . GLN A 1 88 ? -10.585 -5.779 18.599 1.00 64.31 88 GLN A C 1
ATOM 706 O O . GLN A 1 88 ? -11.031 -5.249 19.616 1.00 64.31 88 GLN A O 1
ATOM 711 N N . GLU A 1 89 ? -9.542 -5.255 17.947 1.00 66.19 89 GLU A N 1
ATOM 712 C CA . GLU A 1 89 ? -8.854 -4.033 18.373 1.00 66.19 89 GLU A CA 1
ATOM 713 C C . GLU A 1 89 ? -9.491 -2.769 17.773 1.00 66.19 89 GLU A C 1
ATOM 715 O O . GLU A 1 89 ? -9.585 -2.607 16.555 1.00 66.19 89 GLU A O 1
ATOM 720 N N . ALA A 1 90 ? -9.911 -1.837 18.635 1.00 73.56 90 ALA A N 1
ATOM 721 C CA . ALA A 1 90 ? -10.511 -0.580 18.200 1.00 73.56 90 ALA A CA 1
ATOM 722 C C . ALA A 1 90 ? -9.500 0.298 17.431 1.00 73.56 90 ALA A C 1
ATOM 724 O O . ALA A 1 90 ? -8.374 0.499 17.879 1.00 73.56 90 ALA A O 1
ATOM 725 N N . LYS A 1 91 ? -9.951 0.876 16.306 1.00 87.56 91 LYS A N 1
ATOM 726 C CA . LYS A 1 91 ? -9.268 1.915 15.505 1.00 87.56 91 LYS A CA 1
ATOM 727 C C . LYS A 1 91 ? -7.984 1.504 14.762 1.00 87.56 91 LYS A C 1
ATOM 729 O O . LYS A 1 91 ? -7.053 2.297 14.643 1.00 87.56 91 LYS A O 1
ATOM 734 N N . LYS A 1 92 ? -7.929 0.299 14.187 1.00 92.00 92 LYS A N 1
ATOM 735 C CA . LYS A 1 92 ? -6.892 -0.082 13.201 1.00 92.00 92 LYS A CA 1
ATOM 736 C C . LYS A 1 92 ? -7.439 -0.056 11.778 1.00 92.00 92 LYS A C 1
ATOM 738 O O . LYS A 1 92 ? -8.499 -0.624 11.525 1.00 92.00 92 LYS A O 1
ATOM 743 N N . ALA A 1 93 ? -6.692 0.514 10.835 1.00 94.25 93 ALA A N 1
ATOM 744 C CA . ALA A 1 93 ? -7.048 0.522 9.415 1.00 94.25 93 ALA A CA 1
ATOM 745 C C . ALA A 1 93 ? -5.936 -0.109 8.565 1.00 94.25 93 ALA A C 1
ATOM 747 O O . ALA A 1 93 ? -4.783 0.320 8.628 1.00 94.25 93 ALA A O 1
ATOM 748 N N . LEU A 1 94 ? -6.286 -1.111 7.752 1.00 96.00 94 LEU A N 1
ATOM 749 C CA . LEU A 1 94 ? -5.399 -1.682 6.737 1.00 96.00 94 LEU A CA 1
ATOM 750 C C . LEU A 1 94 ? -5.822 -1.202 5.345 1.00 96.00 94 LEU A C 1
ATOM 752 O O . LEU A 1 94 ? -6.924 -1.490 4.883 1.00 96.00 94 LEU A O 1
ATOM 756 N N . ILE A 1 95 ? -4.922 -0.499 4.666 1.00 97.00 95 ILE A N 1
ATOM 757 C CA . ILE A 1 95 ? -5.147 0.100 3.353 1.00 97.00 95 ILE A CA 1
ATOM 758 C C . ILE A 1 95 ? -4.311 -0.648 2.319 1.00 97.00 95 ILE A C 1
ATOM 760 O O . ILE A 1 95 ? -3.086 -0.587 2.348 1.00 97.00 95 ILE A O 1
ATOM 764 N N . LEU A 1 96 ? -4.963 -1.329 1.376 1.00 97.38 96 LEU A N 1
ATOM 765 C CA . LEU A 1 96 ? -4.305 -1.946 0.220 1.00 97.38 96 LEU A CA 1
ATOM 766 C C . LEU A 1 96 ? -4.527 -1.060 -1.012 1.00 97.38 96 LEU A C 1
ATOM 768 O O . LEU A 1 96 ? -5.667 -0.713 -1.321 1.00 97.38 96 LEU A O 1
ATOM 772 N N . THR A 1 97 ? -3.458 -0.657 -1.708 1.00 95.50 97 THR A N 1
ATOM 773 C CA . THR A 1 97 ? -3.535 0.314 -2.821 1.00 95.50 97 THR A CA 1
ATOM 774 C C . THR A 1 97 ? -2.430 0.136 -3.883 1.00 95.50 97 THR A C 1
ATOM 776 O O . THR A 1 97 ? -1.528 -0.687 -3.741 1.00 95.50 97 THR A O 1
ATOM 779 N N . GLY A 1 98 ? -2.510 0.903 -4.981 1.00 93.56 98 GLY A N 1
ATOM 780 C CA . GLY A 1 98 ? -1.474 1.039 -6.020 1.00 93.56 98 GLY A CA 1
ATOM 781 C C . GLY A 1 98 ? -1.911 0.648 -7.440 1.00 93.56 98 GLY A C 1
ATOM 782 O O . GLY A 1 98 ? -1.918 1.478 -8.363 1.00 93.56 98 GLY A O 1
ATOM 783 N N . SER A 1 99 ? -2.286 -0.613 -7.657 1.00 93.81 99 SER A N 1
ATOM 784 C CA . SER A 1 99 ? -2.719 -1.144 -8.960 1.00 93.81 99 SER A CA 1
ATOM 785 C C . SER A 1 99 ? -4.150 -1.673 -8.906 1.00 93.81 99 SER A C 1
ATOM 787 O O . SER A 1 99 ? -4.499 -2.410 -7.994 1.00 93.81 99 SER A O 1
ATOM 789 N N . LEU A 1 100 ? -4.972 -1.377 -9.921 1.00 93.50 100 LEU A N 1
ATOM 790 C CA . LEU A 1 100 ? -6.321 -1.954 -10.021 1.00 93.50 100 LEU A CA 1
ATOM 791 C C . LEU A 1 100 ? -6.288 -3.486 -10.132 1.00 93.50 100 LEU A C 1
ATOM 793 O O . LEU A 1 100 ? -7.153 -4.149 -9.573 1.00 93.50 100 LEU A O 1
ATOM 797 N N . TYR A 1 101 ? -5.265 -4.046 -10.787 1.00 96.31 101 TYR A N 1
ATOM 798 C CA . TYR A 1 101 ? -5.053 -5.496 -10.858 1.00 96.31 101 TYR A CA 1
ATOM 799 C C . TYR A 1 101 ? -4.716 -6.094 -9.488 1.00 96.31 101 TYR A C 1
ATOM 801 O O . TYR A 1 101 ? -5.228 -7.153 -9.143 1.00 96.31 101 TYR A O 1
ATOM 809 N N . PHE A 1 102 ? -3.928 -5.380 -8.678 1.00 97.19 102 PHE A N 1
ATOM 810 C CA . PHE A 1 102 ? -3.652 -5.788 -7.302 1.00 97.19 102 PHE A CA 1
ATOM 811 C C . PHE A 1 102 ? -4.940 -5.807 -6.471 1.00 97.19 102 PHE A C 1
ATOM 813 O O . PHE A 1 102 ? -5.257 -6.815 -5.850 1.00 97.19 102 PHE A O 1
ATOM 820 N N . ILE A 1 103 ? -5.746 -4.742 -6.538 1.00 96.56 103 ILE A N 1
ATOM 821 C CA . ILE A 1 103 ? -7.037 -4.692 -5.835 1.00 96.56 103 ILE A CA 1
ATOM 822 C C . ILE A 1 103 ? -8.001 -5.780 -6.325 1.00 96.56 103 ILE A C 1
ATOM 824 O O . ILE A 1 103 ? -8.761 -6.320 -5.524 1.00 96.56 103 ILE A O 1
ATOM 828 N N . SER A 1 104 ? -7.970 -6.133 -7.613 1.00 96.50 104 SER A N 1
ATOM 829 C CA . SER A 1 104 ? -8.745 -7.262 -8.141 1.00 96.50 104 SER A CA 1
ATOM 830 C C . SER A 1 104 ? -8.346 -8.577 -7.470 1.00 96.50 104 SER A C 1
ATOM 832 O O . SER A 1 104 ? -9.219 -9.295 -6.992 1.00 96.50 104 SER A O 1
ATOM 834 N N . GLN A 1 105 ? -7.044 -8.851 -7.357 1.00 97.12 105 GLN A N 1
ATOM 835 C CA . GLN A 1 105 ? -6.544 -10.062 -6.705 1.00 97.12 105 GLN A CA 1
ATOM 836 C C . GLN A 1 105 ? -6.883 -10.098 -5.207 1.00 97.12 105 GLN A C 1
ATOM 838 O O . GLN A 1 105 ? -7.303 -11.133 -4.696 1.00 97.12 105 GLN A O 1
ATOM 843 N N . VAL A 1 106 ? -6.770 -8.966 -4.503 1.00 97.12 106 VAL A N 1
ATOM 844 C CA . VAL A 1 106 ? -7.181 -8.859 -3.091 1.00 97.12 106 VAL A CA 1
ATOM 845 C C . VAL A 1 106 ? -8.664 -9.197 -2.930 1.00 97.12 106 VAL A C 1
ATOM 847 O O . VAL A 1 106 ? -9.036 -9.950 -2.036 1.00 97.12 106 VAL A O 1
ATOM 850 N N . LYS A 1 107 ? -9.524 -8.679 -3.815 1.00 96.06 107 LYS A N 1
ATOM 851 C CA . LYS A 1 107 ? -10.962 -8.986 -3.795 1.00 96.06 107 LYS A CA 1
ATOM 852 C C . LYS A 1 107 ? -11.254 -10.456 -4.065 1.00 96.06 107 LYS A C 1
ATOM 854 O O . LYS A 1 107 ? -12.209 -10.973 -3.505 1.00 96.06 107 LYS A O 1
ATOM 859 N N . GLU A 1 108 ? -10.489 -11.107 -4.934 1.00 96.44 108 GLU A N 1
ATOM 860 C CA . GLU A 1 108 ? -10.623 -12.545 -5.188 1.00 96.44 108 GLU A CA 1
ATOM 861 C C . GLU A 1 108 ? -10.177 -13.382 -3.992 1.00 96.44 108 GLU A C 1
ATOM 863 O O . GLU A 1 108 ? -10.848 -14.350 -3.666 1.00 96.44 108 GLU A O 1
ATOM 868 N N . PHE A 1 109 ? -9.110 -12.974 -3.306 1.00 96.12 109 PHE A N 1
ATOM 869 C CA . PHE A 1 109 ? -8.620 -13.638 -2.097 1.00 96.12 109 PHE A CA 1
ATOM 870 C C . PHE A 1 109 ? -9.589 -13.540 -0.907 1.00 96.12 109 PHE A C 1
ATOM 872 O O . PHE A 1 109 ? -9.588 -14.408 -0.045 1.00 96.12 109 PHE A O 1
ATOM 879 N N . LEU A 1 110 ? -10.408 -12.485 -0.852 1.00 91.88 110 LEU A N 1
ATOM 880 C CA . LEU A 1 110 ? -11.404 -12.270 0.205 1.00 91.88 110 LEU A CA 1
ATOM 881 C C . LEU A 1 110 ? -12.734 -13.017 -0.012 1.00 91.88 110 LEU A C 1
ATOM 883 O O . LEU A 1 110 ? -13.608 -12.920 0.850 1.00 91.88 110 LEU A O 1
ATOM 887 N N . LYS A 1 111 ? -12.923 -13.680 -1.159 1.00 85.88 111 LYS A N 1
ATOM 888 C CA . LYS A 1 111 ? -14.114 -14.497 -1.437 1.00 85.88 111 LYS A CA 1
ATOM 889 C C . LYS A 1 111 ? -14.000 -15.865 -0.782 1.00 85.88 111 LYS A C 1
ATOM 891 O O . LYS A 1 111 ? -15.052 -16.332 -0.297 1.00 85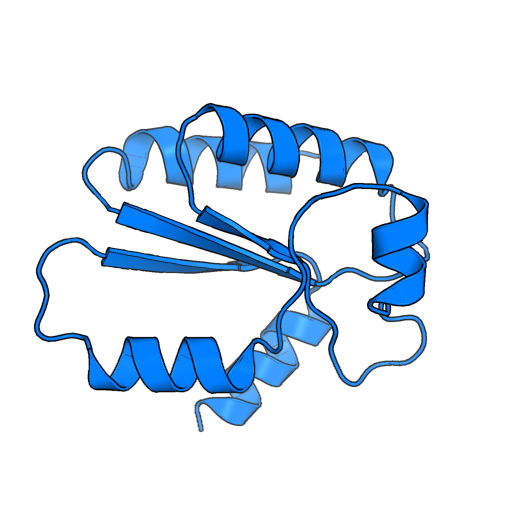.88 111 LYS A O 1
#